Protein AF-A0A841VI66-F1 (afdb_monomer)

Structure (mmCIF, N/CA/C/O backbone):
data_AF-A0A841VI66-F1
#
_entry.id   AF-A0A841VI66-F1
#
loop_
_atom_site.group_PDB
_atom_site.id
_atom_site.type_symbol
_atom_site.label_atom_id
_atom_site.label_alt_id
_atom_site.label_comp_id
_atom_site.label_asym_id
_atom_site.label_entity_id
_atom_site.label_seq_id
_atom_site.pdbx_PDB_ins_code
_atom_site.Cartn_x
_atom_site.Cartn_y
_atom_site.Cartn_z
_atom_site.occupancy
_atom_site.B_iso_or_equiv
_atom_site.auth_seq_id
_atom_site.auth_comp_id
_atom_site.auth_asym_id
_atom_site.auth_atom_id
_atom_site.pdbx_PDB_model_num
ATOM 1 N N . MET A 1 1 ? 3.566 5.690 30.113 1.00 67.94 1 MET A N 1
ATOM 2 C CA . MET A 1 1 ? 2.509 5.135 29.250 1.00 67.94 1 MET A CA 1
ATOM 3 C C . MET A 1 1 ? 3.139 4.035 28.420 1.00 67.94 1 MET A C 1
ATOM 5 O O . MET A 1 1 ? 4.181 4.271 27.819 1.00 67.94 1 MET A O 1
ATOM 9 N N . ASN A 1 2 ? 2.616 2.817 28.503 1.00 93.06 2 ASN A N 1
ATOM 10 C CA . ASN A 1 2 ? 3.128 1.667 27.764 1.00 93.06 2 ASN A CA 1
ATOM 11 C C . ASN A 1 2 ? 2.642 1.734 26.305 1.00 93.06 2 ASN A C 1
ATOM 13 O O . ASN A 1 2 ? 1.517 2.165 26.065 1.00 93.06 2 ASN A O 1
ATOM 17 N N . ILE A 1 3 ? 3.442 1.284 25.330 1.00 92.81 3 ILE A N 1
ATOM 18 C CA . ILE A 1 3 ? 3.047 1.313 23.907 1.00 92.81 3 ILE A CA 1
ATOM 19 C C . ILE A 1 3 ? 1.709 0.590 23.673 1.00 92.81 3 ILE A C 1
ATOM 21 O O . ILE A 1 3 ? 0.902 1.008 22.848 1.00 92.81 3 ILE A O 1
ATOM 25 N N . LYS A 1 4 ? 1.442 -0.458 24.464 1.00 92.50 4 LYS A N 1
ATOM 26 C CA . LYS A 1 4 ? 0.188 -1.210 24.440 1.00 92.50 4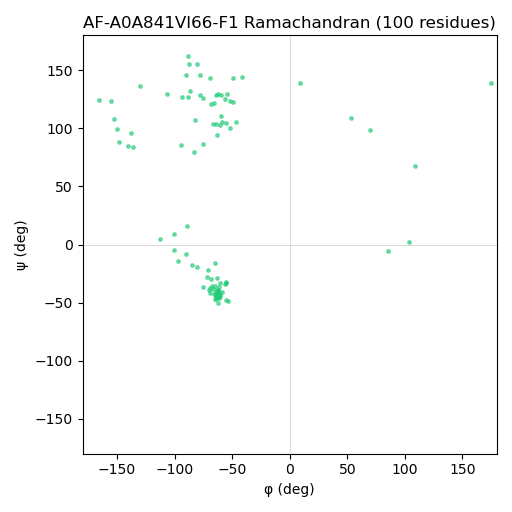 LYS A CA 1
ATOM 27 C C . LYS A 1 4 ? -1.004 -0.374 24.913 1.00 92.50 4 LYS A C 1
ATOM 29 O O . LYS A 1 4 ? -2.085 -0.510 24.358 1.00 92.50 4 LYS A O 1
ATOM 34 N N . GLU A 1 5 ? -0.814 0.469 25.924 1.00 93.88 5 GLU A N 1
ATOM 35 C CA . GLU A 1 5 ? -1.868 1.343 26.457 1.00 93.88 5 GLU A CA 1
ATOM 36 C C . GLU A 1 5 ? -2.222 2.442 25.453 1.00 93.88 5 GLU A C 1
ATOM 38 O O . GLU A 1 5 ? -3.397 2.695 25.220 1.00 93.88 5 GLU A O 1
ATOM 43 N N . ILE A 1 6 ? -1.211 3.034 24.807 1.00 93.81 6 ILE A N 1
ATOM 44 C CA . ILE A 1 6 ? -1.409 4.042 23.755 1.00 93.81 6 ILE A CA 1
ATOM 45 C C . ILE A 1 6 ? -2.174 3.432 22.575 1.00 93.81 6 ILE A C 1
ATOM 47 O O . ILE A 1 6 ? -3.139 4.020 22.098 1.00 93.81 6 ILE A O 1
ATOM 51 N N . LEU A 1 7 ? -1.788 2.227 22.141 1.00 93.88 7 LEU A N 1
ATOM 52 C CA . LEU A 1 7 ? -2.476 1.527 21.054 1.00 93.88 7 LEU A CA 1
ATOM 53 C C . LEU A 1 7 ? -3.936 1.213 21.385 1.00 93.88 7 LEU A C 1
ATOM 55 O O . LEU A 1 7 ? -4.789 1.359 20.518 1.00 93.88 7 LEU A O 1
ATOM 59 N N . LEU A 1 8 ? -4.233 0.785 22.614 1.00 93.75 8 LEU A N 1
ATOM 60 C CA . LEU A 1 8 ? -5.613 0.520 23.027 1.00 93.75 8 LEU A CA 1
ATOM 61 C C . LEU A 1 8 ? -6.457 1.795 23.005 1.00 93.75 8 LEU A C 1
ATOM 63 O O . LEU A 1 8 ? -7.557 1.774 22.464 1.00 93.75 8 LEU A O 1
ATOM 67 N N . GLN A 1 9 ? -5.915 2.901 23.516 1.00 94.06 9 GLN A N 1
ATOM 68 C CA . GLN A 1 9 ? -6.607 4.186 23.495 1.00 94.06 9 GLN A CA 1
ATOM 69 C C . GLN A 1 9 ? -6.903 4.652 22.061 1.00 94.06 9 GLN A C 1
ATOM 71 O O . GLN A 1 9 ? -8.019 5.080 21.782 1.00 94.06 9 GLN A O 1
ATOM 76 N N . GLU A 1 10 ? -5.936 4.530 21.148 1.00 93.12 10 GLU A N 1
ATOM 77 C CA . GLU A 1 10 ? -6.112 4.931 19.746 1.00 93.12 10 GLU A CA 1
ATOM 78 C C . GLU A 1 10 ? -7.127 4.039 19.012 1.00 93.12 10 GLU A C 1
ATOM 80 O O . GLU A 1 10 ? -7.905 4.519 18.187 1.00 93.12 10 GLU A O 1
ATOM 85 N N . ILE A 1 11 ? -7.157 2.739 19.332 1.00 94.50 11 ILE A N 1
ATOM 86 C CA . ILE A 1 11 ? -8.137 1.788 18.790 1.00 94.50 11 ILE A CA 1
ATOM 87 C C . ILE A 1 11 ? -9.554 2.154 19.245 1.00 94.50 11 ILE A C 1
ATOM 89 O O . ILE A 1 11 ? -10.476 2.119 18.436 1.00 94.50 11 ILE A O 1
ATOM 93 N N . GLU A 1 12 ? -9.733 2.530 20.512 1.00 94.12 12 GLU A N 1
ATOM 94 C CA . GLU A 1 12 ? -11.041 2.910 21.059 1.00 94.12 12 GLU A CA 1
ATOM 95 C C . GLU A 1 12 ? -11.571 4.231 20.479 1.00 94.12 12 GLU A C 1
ATOM 97 O O . GLU A 1 12 ? -12.785 4.398 20.361 1.00 94.12 12 GLU A O 1
ATOM 102 N N . SER A 1 13 ? -10.689 5.161 20.090 1.00 94.31 13 SER A N 1
ATOM 103 C CA . SER A 1 13 ? -11.077 6.438 19.474 1.00 94.31 13 SER A CA 1
ATOM 104 C C . SER A 1 13 ? -11.185 6.407 17.944 1.00 94.31 13 SER A C 1
ATOM 106 O O . SER A 1 13 ? -11.624 7.393 17.348 1.00 94.31 13 SER A O 1
ATOM 108 N N . SER A 1 14 ? -10.778 5.314 17.295 1.00 95.25 14 SER A N 1
ATOM 109 C CA . SER A 1 14 ? -10.737 5.186 15.832 1.00 95.25 14 SER A CA 1
ATOM 110 C C . SER A 1 14 ? -12.058 4.700 15.225 1.00 95.25 14 SER A C 1
ATOM 112 O O . SER A 1 14 ? -12.854 4.018 15.862 1.00 95.25 14 SER A O 1
ATOM 114 N N . SER A 1 15 ? -12.288 5.024 13.949 1.00 96.31 15 SER A N 1
ATOM 115 C CA . SER A 1 15 ? -13.447 4.534 13.189 1.00 96.31 15 SER A CA 1
ATOM 116 C C . SER A 1 15 ? -13.240 3.111 12.655 1.00 96.31 15 SER A C 1
ATOM 118 O O . SER A 1 15 ? -12.112 2.708 12.366 1.00 96.31 15 SER A O 1
ATOM 120 N N . ASP A 1 16 ? -14.330 2.375 12.416 1.00 93.12 16 ASP A N 1
ATOM 121 C CA . ASP A 1 16 ? -14.293 0.988 11.912 1.00 93.12 16 ASP A CA 1
ATOM 122 C C . ASP A 1 16 ? -13.513 0.822 10.595 1.00 93.12 16 ASP A C 1
ATOM 124 O O . ASP A 1 16 ? -12.863 -0.202 10.365 1.00 93.12 16 ASP A O 1
ATOM 128 N N . VAL A 1 17 ? -13.534 1.842 9.729 1.00 94.12 17 VAL A N 1
ATOM 129 C CA . VAL A 1 17 ? -12.785 1.846 8.461 1.00 94.12 17 VAL A CA 1
ATOM 130 C C . VAL A 1 17 ? -11.277 1.829 8.727 1.00 94.12 17 VAL A C 1
ATOM 132 O O . VAL A 1 17 ? -10.555 1.012 8.152 1.00 94.12 17 VAL A O 1
ATOM 135 N N . LEU A 1 18 ? -10.803 2.680 9.644 1.00 93.25 18 LEU A N 1
ATOM 136 C CA . LEU A 1 18 ? -9.393 2.726 10.041 1.00 93.25 18 LEU A CA 1
ATOM 137 C C . LEU A 1 18 ? -8.983 1.476 10.816 1.00 93.25 18 LEU A C 1
ATOM 139 O O . LEU A 1 18 ? -7.883 0.961 10.611 1.00 93.25 18 LEU A O 1
ATOM 143 N N . LEU A 1 19 ? -9.867 0.947 11.661 1.00 94.75 19 LEU A N 1
ATOM 144 C CA . LEU A 1 19 ? -9.623 -0.296 12.389 1.00 94.75 19 LEU A CA 1
ATOM 145 C C . LEU A 1 19 ? -9.452 -1.486 11.441 1.00 94.75 19 LEU A C 1
ATOM 147 O O . LEU A 1 19 ? -8.562 -2.308 11.654 1.00 94.75 19 LEU A O 1
ATOM 151 N N . THR A 1 20 ? -10.236 -1.546 10.363 1.00 94.19 20 THR A N 1
ATOM 152 C CA . THR A 1 20 ? -10.115 -2.590 9.333 1.00 94.19 20 THR A CA 1
ATOM 153 C C . THR A 1 20 ? -8.751 -2.534 8.647 1.00 94.19 20 THR A C 1
ATOM 155 O O . THR A 1 20 ? -8.037 -3.535 8.600 1.00 94.19 20 THR A O 1
ATOM 158 N N . GLN A 1 21 ? -8.338 -1.349 8.189 1.00 94.19 21 GLN A N 1
ATOM 159 C CA . GLN A 1 21 ? -7.030 -1.160 7.557 1.00 94.19 21 GLN A CA 1
ATOM 160 C C . GLN A 1 21 ? -5.873 -1.449 8.528 1.00 94.19 21 GLN A C 1
ATOM 162 O O . GLN A 1 21 ? -4.878 -2.075 8.158 1.00 94.19 21 GLN A O 1
ATOM 167 N N . THR A 1 22 ? -6.016 -1.043 9.791 1.00 94.31 22 THR A N 1
ATOM 168 C CA . THR A 1 22 ? -5.032 -1.307 10.850 1.00 94.31 22 THR A CA 1
ATOM 169 C C . THR A 1 22 ? -4.907 -2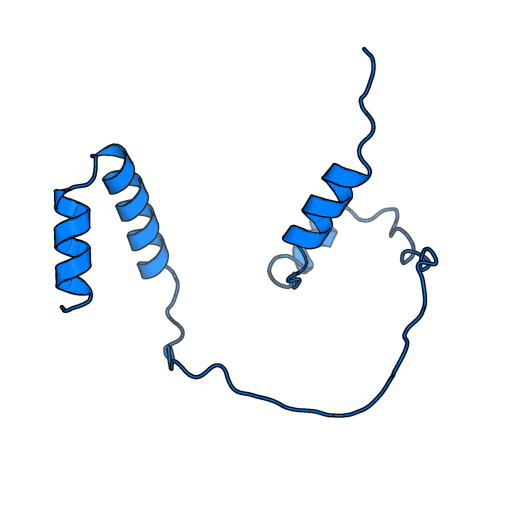.804 11.131 1.00 94.31 22 THR A C 1
ATOM 171 O O . THR A 1 22 ? -3.798 -3.313 11.295 1.00 94.31 22 THR A O 1
ATOM 174 N N . LEU A 1 23 ? -6.023 -3.538 11.145 1.00 93.75 23 LEU A N 1
ATOM 175 C CA . LEU A 1 23 ? -6.037 -4.988 11.329 1.00 93.75 23 LEU A CA 1
ATOM 176 C C . LEU A 1 23 ? -5.308 -5.710 10.191 1.00 93.75 23 LEU A C 1
ATOM 178 O O . LEU A 1 23 ? -4.515 -6.617 10.457 1.00 93.75 23 LEU A O 1
ATOM 182 N N . ASP A 1 24 ? -5.547 -5.306 8.944 1.00 95.12 24 ASP A N 1
ATOM 183 C CA . ASP A 1 24 ? -4.857 -5.870 7.783 1.00 95.12 24 ASP A CA 1
ATOM 184 C C . ASP A 1 24 ? -3.351 -5.603 7.840 1.00 95.12 24 ASP A C 1
ATOM 186 O O . ASP A 1 24 ? -2.550 -6.515 7.621 1.00 95.12 24 ASP A O 1
ATOM 190 N N . PHE A 1 25 ? -2.949 -4.395 8.239 1.00 93.81 25 PHE A N 1
ATOM 191 C CA . PHE A 1 25 ? -1.538 -4.058 8.412 1.00 93.81 25 PHE A CA 1
ATOM 192 C C . PHE A 1 25 ? -0.877 -4.854 9.548 1.00 93.81 25 PHE A C 1
ATOM 194 O O . PHE A 1 25 ? 0.221 -5.388 9.389 1.00 93.81 25 PHE A O 1
ATOM 201 N N . LEU A 1 26 ? -1.556 -5.020 10.686 1.00 92.94 26 LEU A N 1
ATOM 202 C CA . LEU A 1 26 ? -1.059 -5.856 11.782 1.00 92.94 26 LEU A CA 1
ATOM 203 C C . LEU A 1 26 ? -0.915 -7.321 11.364 1.00 92.94 26 LEU A C 1
ATOM 205 O O . LEU A 1 26 ? 0.062 -7.975 11.733 1.00 92.94 26 LEU A O 1
ATOM 209 N N . ARG A 1 27 ? -1.861 -7.851 10.582 1.00 91.81 27 ARG A N 1
ATOM 210 C CA . ARG A 1 27 ? -1.754 -9.200 10.011 1.00 91.81 27 ARG A CA 1
ATOM 211 C C . ARG A 1 27 ? -0.548 -9.307 9.089 1.00 91.81 27 ARG A C 1
ATOM 213 O O . ARG A 1 27 ? 0.222 -10.249 9.250 1.00 91.81 27 ARG A O 1
ATOM 220 N N . PHE A 1 28 ? -0.347 -8.327 8.210 1.00 93.25 28 PHE A N 1
ATOM 221 C CA . PHE A 1 28 ? 0.823 -8.255 7.338 1.00 93.25 28 PHE A CA 1
ATOM 222 C C . PHE A 1 28 ? 2.132 -8.333 8.138 1.00 93.25 28 PHE A C 1
ATOM 224 O O . PHE A 1 28 ? 2.979 -9.181 7.850 1.00 93.25 28 PHE A O 1
ATOM 231 N N . LEU A 1 29 ? 2.263 -7.537 9.205 1.00 89.00 29 LEU A N 1
ATOM 232 C CA . LEU A 1 29 ? 3.449 -7.559 10.066 1.00 89.00 29 LEU A CA 1
ATOM 233 C C . LEU A 1 29 ? 3.670 -8.917 10.744 1.00 89.00 29 LEU A C 1
ATOM 235 O O . LEU A 1 29 ? 4.811 -9.350 10.859 1.00 89.00 29 LEU A O 1
ATOM 239 N N . LYS A 1 30 ? 2.604 -9.619 11.151 1.00 86.38 30 LYS A N 1
ATOM 240 C CA . LYS A 1 30 ? 2.711 -10.969 11.741 1.00 86.38 30 LYS A CA 1
ATOM 241 C C . LYS A 1 30 ? 3.074 -12.045 10.720 1.00 86.38 30 LYS A C 1
ATOM 243 O O . LYS A 1 30 ? 3.635 -13.067 11.099 1.00 86.38 30 LYS A O 1
ATOM 248 N N . THR A 1 31 ? 2.712 -11.848 9.454 1.00 83.56 31 THR A N 1
ATOM 249 C CA . THR A 1 31 ? 3.043 -12.778 8.364 1.00 83.56 31 THR A CA 1
ATOM 250 C C . THR A 1 31 ? 4.423 -12.539 7.765 1.00 83.56 31 THR A C 1
ATOM 252 O O . THR A 1 31 ? 4.958 -13.431 7.109 1.00 83.56 31 THR A O 1
ATOM 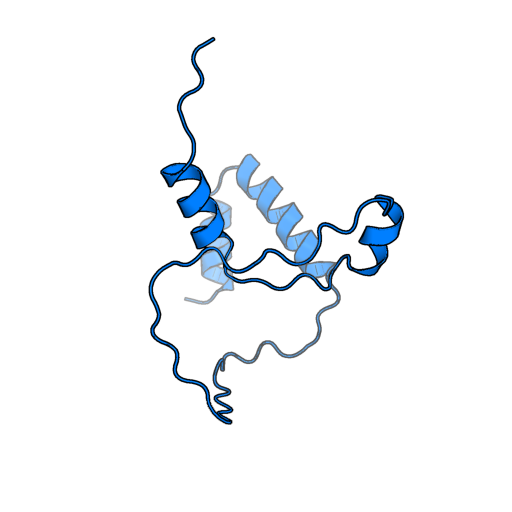255 N N . LYS A 1 32 ? 5.020 -11.363 7.991 1.00 75.00 32 LYS A N 1
ATOM 256 C CA . LYS A 1 32 ? 6.413 -11.119 7.628 1.00 75.00 32 LYS A CA 1
ATOM 257 C C . LYS A 1 32 ? 7.285 -11.980 8.554 1.00 75.00 32 LYS A C 1
ATOM 259 O O . LYS A 1 32 ? 7.176 -11.815 9.768 1.00 75.00 32 LYS A O 1
ATOM 264 N N . PRO A 1 33 ? 8.124 -12.898 8.036 1.00 59.72 33 PRO A N 1
ATOM 265 C CA . PRO A 1 33 ? 9.062 -13.624 8.878 1.00 59.72 33 PRO A CA 1
ATOM 266 C C . PRO A 1 33 ? 9.971 -12.596 9.551 1.00 59.72 33 PRO A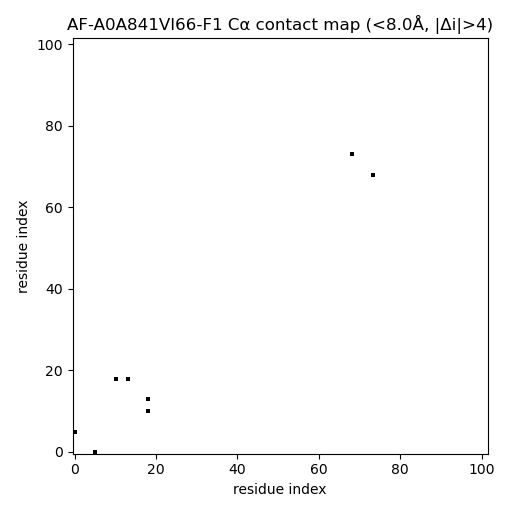 C 1
ATOM 268 O O . PRO A 1 33 ? 10.742 -11.894 8.896 1.00 59.72 33 PRO A O 1
ATOM 271 N N . THR A 1 34 ? 9.791 -12.448 10.859 1.00 55.88 34 THR A N 1
ATOM 272 C CA . THR A 1 34 ? 10.593 -11.585 11.712 1.00 55.88 34 THR A CA 1
ATOM 273 C C . THR A 1 34 ? 12.014 -12.127 11.711 1.00 55.88 34 THR A C 1
ATOM 275 O O . THR A 1 34 ? 12.302 -13.124 12.366 1.00 55.88 34 THR A O 1
ATOM 278 N N . THR A 1 35 ? 12.909 -11.473 10.973 1.00 49.31 35 THR A N 1
ATOM 279 C CA . THR A 1 35 ? 14.319 -11.435 11.356 1.00 49.31 35 THR A CA 1
ATOM 280 C C . THR A 1 35 ? 14.342 -10.763 12.723 1.00 49.31 35 THR A C 1
ATOM 282 O O . THR A 1 35 ? 14.083 -9.565 12.840 1.00 49.31 35 THR A O 1
ATOM 285 N N . GLU A 1 36 ? 14.497 -11.575 13.763 1.00 53.78 36 GLU A N 1
ATOM 286 C CA . GLU A 1 36 ? 14.799 -11.121 15.116 1.00 53.78 36 GLU A CA 1
ATOM 287 C C . GLU A 1 36 ? 15.986 -10.143 15.049 1.00 53.78 36 GLU A C 1
ATOM 289 O O . GLU A 1 36 ? 16.874 -10.350 14.226 1.00 53.78 36 GLU A O 1
ATOM 294 N N . GLU A 1 37 ? 15.960 -9.097 15.890 1.00 46.59 37 GLU A N 1
ATOM 295 C CA . GLU A 1 37 ? 16.877 -7.933 15.984 1.00 46.59 37 GLU A CA 1
ATOM 296 C C . GLU A 1 37 ? 16.252 -6.598 15.506 1.00 46.59 37 GLU A C 1
ATOM 298 O O . GLU A 1 37 ? 16.683 -5.973 14.540 1.00 46.59 37 GLU A O 1
ATOM 303 N N . ILE A 1 38 ? 15.254 -6.095 16.247 1.00 46.81 38 ILE A N 1
ATOM 304 C CA . ILE A 1 38 ? 15.014 -4.643 16.335 1.00 46.81 38 ILE A CA 1
ATOM 305 C C . ILE A 1 38 ? 15.747 -4.161 17.588 1.00 46.81 38 ILE A C 1
ATOM 307 O O . ILE A 1 38 ? 15.182 -4.097 18.679 1.00 46.81 38 ILE A O 1
ATOM 311 N N . SER A 1 39 ? 17.033 -3.862 17.420 1.00 35.69 39 SER A N 1
ATOM 312 C CA . SER A 1 39 ? 17.816 -3.060 18.358 1.00 35.69 39 SER A CA 1
ATOM 313 C C . SER A 1 39 ? 17.768 -1.599 17.887 1.00 35.69 39 SER A C 1
ATOM 315 O O . SER A 1 39 ? 18.048 -1.338 16.714 1.00 35.69 39 SER A O 1
ATOM 317 N N . PRO A 1 40 ? 17.394 -0.621 18.732 1.00 47.72 40 PRO A N 1
ATOM 318 C CA . PRO A 1 40 ? 17.358 0.778 18.340 1.00 47.72 40 PRO A CA 1
ATOM 319 C C . PRO A 1 40 ? 18.764 1.361 18.483 1.00 47.72 40 PRO A C 1
ATOM 321 O O . PRO A 1 40 ? 19.064 2.007 19.475 1.00 47.72 40 PRO A O 1
ATOM 324 N N . ASN A 1 41 ? 19.642 1.113 17.516 1.00 34.75 41 ASN A N 1
ATOM 325 C CA . ASN A 1 41 ? 20.861 1.901 17.338 1.00 34.75 41 ASN A CA 1
ATOM 326 C C . ASN A 1 41 ? 21.217 1.941 15.851 1.00 34.75 41 ASN A C 1
ATOM 328 O O . ASN A 1 41 ? 21.968 1.111 15.344 1.00 34.75 41 ASN A O 1
ATOM 332 N N . LEU A 1 42 ? 20.663 2.934 15.153 1.00 42.41 42 LEU A N 1
ATOM 333 C CA . LEU A 1 42 ? 21.223 3.398 13.892 1.00 42.41 42 LEU A CA 1
ATOM 334 C C . LEU A 1 42 ? 22.472 4.220 14.221 1.00 42.41 42 LEU A C 1
ATOM 336 O O . LEU A 1 42 ? 22.425 5.436 14.381 1.00 42.41 42 LEU A O 1
ATOM 340 N N . SER A 1 43 ? 23.586 3.520 14.353 1.00 48.19 43 SER A N 1
ATOM 341 C CA . SER A 1 43 ? 24.918 4.092 14.243 1.00 48.19 43 SER A CA 1
ATOM 342 C C . SER A 1 43 ? 25.844 3.010 13.713 1.00 48.19 43 SER A C 1
ATOM 344 O O . SER A 1 43 ? 26.316 2.124 14.420 1.00 48.19 43 SER A O 1
ATOM 346 N N . THR A 1 44 ? 26.108 3.076 12.416 1.00 31.97 44 THR A N 1
ATOM 347 C CA . THR A 1 44 ? 27.362 2.564 11.877 1.00 31.97 44 THR A CA 1
ATOM 348 C C . THR A 1 44 ? 27.815 3.538 10.810 1.00 31.97 44 THR A C 1
ATOM 350 O O . THR A 1 44 ? 27.548 3.385 9.623 1.00 31.97 44 THR A O 1
ATOM 353 N N . GLU A 1 45 ? 28.504 4.575 11.281 1.00 43.75 45 GLU A N 1
ATOM 354 C CA . GLU A 1 45 ? 29.613 5.127 10.525 1.00 43.75 45 GLU A CA 1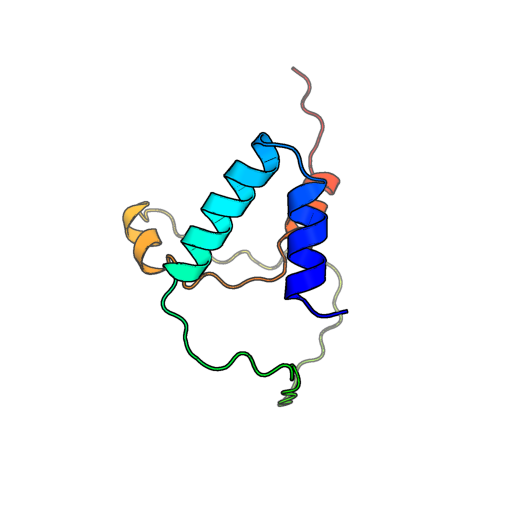
ATOM 355 C C . GLU A 1 45 ? 30.525 3.965 10.118 1.00 43.75 45 GLU A C 1
ATOM 357 O O . GLU A 1 45 ? 31.057 3.239 10.962 1.00 43.75 45 GLU A O 1
ATOM 362 N N . LYS A 1 46 ? 30.741 3.814 8.816 1.00 37.41 46 LYS A N 1
ATOM 363 C CA . LYS A 1 46 ? 32.040 3.376 8.333 1.00 37.41 46 LYS A CA 1
ATOM 364 C C . LYS A 1 46 ? 32.398 4.209 7.116 1.00 37.41 46 LYS A C 1
ATOM 366 O O . LYS A 1 46 ? 31.958 3.954 6.001 1.00 37.41 46 LYS A O 1
ATOM 371 N N . ASN A 1 47 ? 33.173 5.241 7.415 1.00 46.94 47 ASN A N 1
ATOM 372 C CA . ASN A 1 47 ? 34.016 5.950 6.474 1.00 46.94 47 ASN A CA 1
ATOM 373 C C . ASN A 1 47 ? 34.930 4.933 5.778 1.00 46.94 47 ASN A C 1
ATOM 375 O O . ASN A 1 47 ? 35.595 4.165 6.476 1.00 46.94 47 ASN A O 1
ATOM 379 N N . ASP A 1 48 ? 34.988 4.961 4.448 1.00 33.03 48 ASP A N 1
ATOM 380 C CA . ASP A 1 48 ? 36.287 5.010 3.782 1.00 33.03 48 ASP A CA 1
ATOM 381 C C . ASP A 1 48 ? 36.193 5.633 2.379 1.00 33.03 48 ASP A C 1
ATOM 383 O O . ASP A 1 48 ? 35.425 5.199 1.524 1.00 33.03 48 ASP A O 1
ATOM 387 N N . ASP A 1 49 ? 36.993 6.682 2.238 1.00 37.53 49 ASP A N 1
ATOM 388 C CA . ASP A 1 49 ? 37.611 7.292 1.068 1.00 37.53 49 ASP A CA 1
ATOM 389 C C . ASP A 1 49 ? 36.835 7.741 -0.190 1.00 37.53 49 ASP A C 1
ATOM 391 O O . ASP A 1 49 ? 36.534 7.000 -1.119 1.00 37.53 49 ASP A O 1
ATOM 395 N N . THR A 1 50 ? 36.786 9.078 -0.284 1.00 41.41 50 THR A N 1
ATOM 396 C CA . THR A 1 50 ? 37.258 9.875 -1.430 1.00 41.41 50 THR A CA 1
ATOM 397 C C . THR A 1 50 ? 36.458 9.783 -2.735 1.00 41.41 50 THR A C 1
ATOM 399 O O . THR A 1 50 ? 36.765 9.001 -3.626 1.00 41.41 50 THR A O 1
ATOM 402 N N . SER A 1 51 ? 35.582 10.765 -2.963 1.00 40.03 51 SER A N 1
ATOM 403 C CA . SER A 1 51 ? 35.884 11.792 -3.972 1.00 40.03 51 SER A CA 1
ATOM 404 C C . SER A 1 51 ? 34.948 12.990 -3.843 1.00 40.03 51 SER A C 1
ATOM 406 O O . SER A 1 51 ? 33.725 12.892 -3.867 1.00 40.03 51 SER A O 1
ATOM 408 N N . ASN A 1 52 ? 35.574 14.143 -3.690 1.00 48.88 52 ASN A N 1
ATOM 409 C CA . ASN A 1 52 ? 34.963 15.444 -3.561 1.00 48.88 52 ASN A CA 1
ATOM 410 C C . ASN A 1 52 ? 34.621 15.954 -4.971 1.00 48.88 52 ASN A C 1
ATOM 412 O O . ASN A 1 52 ? 35.531 16.336 -5.701 1.00 48.88 52 ASN A O 1
ATOM 416 N N . HIS A 1 53 ? 33.347 15.988 -5.367 1.00 39.97 53 HIS A N 1
ATOM 417 C CA . HIS A 1 53 ? 32.931 16.715 -6.570 1.00 39.97 53 HIS A CA 1
ATOM 418 C C . HIS A 1 53 ? 31.656 17.516 -6.328 1.00 39.97 53 HIS A C 1
ATOM 420 O O . HIS A 1 53 ? 30.543 17.142 -6.683 1.00 39.97 53 HIS A O 1
ATOM 426 N N . GLN A 1 54 ? 31.865 18.710 -5.781 1.00 45.91 54 GLN A N 1
ATOM 427 C CA . GLN A 1 54 ? 31.044 19.862 -6.112 1.00 45.91 54 GLN A CA 1
ATOM 428 C C . GLN A 1 54 ? 31.153 20.099 -7.626 1.00 45.91 54 GLN A C 1
ATOM 430 O O . GLN A 1 54 ? 32.178 20.582 -8.113 1.00 45.91 54 GLN A O 1
ATOM 435 N N . THR A 1 55 ? 30.123 19.760 -8.403 1.00 33.00 55 THR A N 1
ATOM 436 C CA . THR A 1 55 ? 29.953 20.317 -9.753 1.00 33.00 55 THR A CA 1
ATOM 437 C C . THR A 1 55 ? 28.475 20.335 -10.158 1.00 33.00 55 THR A C 1
ATOM 439 O O . THR A 1 55 ? 27.861 19.304 -10.385 1.00 33.00 55 THR A O 1
ATOM 442 N N . LYS A 1 56 ? 27.924 21.554 -10.188 1.00 41.91 56 LYS A N 1
ATOM 443 C CA . LYS A 1 56 ? 26.946 22.137 -11.131 1.00 41.91 56 LYS A CA 1
ATOM 444 C C . LYS A 1 56 ? 26.282 21.177 -12.160 1.00 41.91 56 LYS A C 1
ATOM 446 O O . LYS A 1 56 ? 26.997 20.413 -12.801 1.00 41.91 56 LYS A O 1
ATOM 451 N N . PRO A 1 57 ? 24.962 21.306 -12.430 1.00 43.81 57 PRO A N 1
ATOM 452 C CA . PRO A 1 57 ? 24.176 20.330 -13.187 1.00 43.81 57 PRO A CA 1
ATOM 453 C C . PRO A 1 57 ? 24.618 20.258 -14.652 1.00 43.81 57 PRO A C 1
ATOM 455 O O . PRO A 1 57 ? 24.309 21.128 -15.466 1.00 43.81 57 PRO A O 1
ATOM 458 N N . GLY A 1 58 ? 25.362 19.208 -14.977 1.00 35.00 58 GLY A N 1
ATOM 459 C CA . GLY A 1 58 ? 25.496 18.678 -16.324 1.00 35.00 58 GLY A CA 1
ATOM 460 C C . GLY A 1 58 ? 24.706 17.381 -16.364 1.00 35.00 58 GLY A C 1
ATOM 461 O O . GLY A 1 58 ? 24.859 16.556 -15.468 1.00 35.00 58 GLY A O 1
ATOM 462 N N . ILE A 1 59 ? 23.838 17.235 -17.362 1.00 50.75 59 ILE A N 1
ATOM 463 C CA . ILE A 1 59 ? 23.113 16.001 -17.669 1.00 50.75 59 ILE A CA 1
ATOM 464 C C . ILE A 1 59 ? 24.161 14.889 -17.763 1.00 50.75 59 ILE A C 1
ATOM 466 O O . ILE A 1 59 ? 24.895 14.810 -18.748 1.00 50.75 59 ILE A O 1
ATOM 470 N N . GLN A 1 60 ? 24.295 14.104 -16.694 1.00 45.84 60 GLN A N 1
ATOM 471 C CA . GLN A 1 60 ? 25.152 12.930 -16.691 1.00 45.84 60 GLN A CA 1
ATOM 472 C C . GLN A 1 60 ? 24.563 11.995 -17.740 1.00 45.84 60 GLN A C 1
ATOM 474 O O . GLN A 1 60 ? 23.346 11.798 -17.760 1.00 45.84 60 GLN A O 1
ATOM 479 N N . GLU A 1 61 ? 25.402 11.510 -18.657 1.00 53.78 61 GLU A N 1
ATOM 480 C CA . GLU A 1 61 ? 25.013 10.530 -19.665 1.00 53.78 61 GLU A CA 1
ATOM 481 C C . GLU A 1 61 ? 24.217 9.420 -18.980 1.00 53.78 61 GLU A C 1
ATOM 483 O O . GLU A 1 61 ? 24.768 8.606 -18.237 1.00 53.78 61 GLU A O 1
ATOM 488 N N . ALA A 1 62 ? 22.899 9.426 -19.189 1.00 56.47 62 ALA A N 1
ATOM 489 C CA . ALA A 1 62 ? 22.049 8.352 -18.724 1.00 56.47 62 ALA A CA 1
ATOM 490 C C . ALA A 1 62 ? 22.618 7.071 -19.331 1.00 56.47 62 ALA A C 1
ATOM 492 O O . ALA A 1 62 ? 22.827 7.002 -20.548 1.00 56.47 62 ALA A O 1
ATOM 493 N N . ALA A 1 63 ? 22.908 6.091 -18.473 1.00 62.41 63 ALA A N 1
ATOM 494 C CA . ALA A 1 63 ? 23.345 4.768 -18.886 1.00 62.41 63 ALA A CA 1
ATOM 495 C C . ALA A 1 63 ? 22.529 4.301 -20.107 1.00 62.41 63 ALA A C 1
ATOM 497 O O . ALA A 1 63 ? 21.337 4.623 -20.208 1.00 62.41 63 ALA A O 1
ATOM 498 N N . PRO A 1 64 ? 23.147 3.571 -21.053 1.00 60.34 64 PRO A N 1
ATOM 499 C CA . PRO A 1 64 ? 22.500 3.231 -22.309 1.00 60.34 64 PRO A CA 1
ATOM 500 C C . PRO A 1 64 ? 21.141 2.596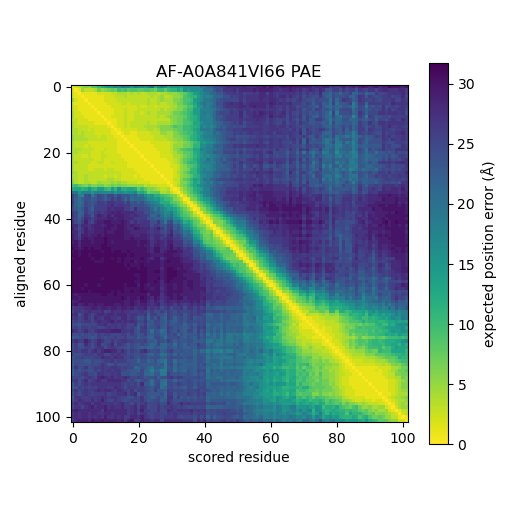 -22.025 1.00 60.34 64 PRO A C 1
ATOM 502 O O . PRO A 1 64 ? 21.053 1.609 -21.294 1.00 60.34 64 PRO A O 1
ATOM 505 N N . ILE A 1 65 ? 20.082 3.179 -22.594 1.00 62.66 65 ILE A N 1
ATOM 506 C CA . ILE A 1 65 ? 18.728 2.627 -22.525 1.00 62.66 65 ILE A CA 1
ATOM 507 C C . ILE A 1 65 ? 18.820 1.202 -23.078 1.00 62.66 65 ILE A C 1
ATOM 509 O O . ILE A 1 65 ? 18.975 1.023 -24.289 1.00 62.66 65 ILE A O 1
ATOM 513 N N . ILE A 1 66 ? 18.773 0.198 -22.194 1.00 64.12 66 ILE A N 1
ATOM 514 C CA . ILE A 1 66 ? 18.821 -1.221 -22.556 1.00 64.12 66 ILE A CA 1
ATOM 515 C C . ILE A 1 66 ? 17.571 -1.503 -23.390 1.00 64.12 66 ILE A C 1
ATOM 517 O O . ILE A 1 66 ? 16.474 -1.707 -22.875 1.00 64.12 66 ILE A O 1
ATOM 521 N N . ARG A 1 67 ? 17.716 -1.429 -24.712 1.00 69.50 67 ARG A N 1
ATOM 522 C CA . ARG A 1 67 ? 16.617 -1.594 -25.658 1.00 69.50 67 ARG A CA 1
ATOM 523 C C . ARG A 1 67 ? 16.487 -3.083 -25.982 1.00 69.50 67 ARG A C 1
ATOM 525 O O . ARG A 1 67 ? 17.465 -3.708 -26.374 1.00 69.50 67 ARG A O 1
ATOM 532 N N . GLY A 1 68 ? 15.286 -3.643 -25.833 1.00 74.56 68 GLY A N 1
ATOM 533 C CA . GLY A 1 68 ? 14.993 -5.043 -26.179 1.00 74.56 68 GLY A CA 1
ATOM 534 C C . GLY A 1 68 ? 14.876 -6.021 -25.005 1.00 74.56 68 GLY A C 1
ATOM 535 O O . GLY A 1 68 ? 14.632 -7.201 -25.249 1.00 74.56 68 GLY A O 1
ATOM 536 N N . SER A 1 69 ? 14.993 -5.562 -23.755 1.00 79.00 69 SER A N 1
ATOM 537 C CA . SER A 1 69 ? 14.604 -6.366 -22.591 1.00 79.00 69 SER A CA 1
ATOM 538 C C . SER A 1 69 ? 13.083 -6.535 -22.533 1.00 79.00 69 SER A C 1
ATOM 540 O O . SER A 1 69 ? 12.321 -5.631 -22.891 1.00 79.00 69 SER A O 1
ATOM 542 N N . LYS A 1 70 ? 12.620 -7.712 -22.102 1.00 84.56 70 LYS A N 1
ATOM 543 C CA . LYS A 1 70 ? 11.202 -7.934 -21.783 1.00 84.56 70 LYS A CA 1
ATOM 544 C C . LYS A 1 70 ? 10.942 -7.571 -20.322 1.00 84.56 70 LYS A C 1
ATOM 546 O O . LYS A 1 70 ? 11.862 -7.546 -19.511 1.00 84.56 70 LYS A O 1
ATOM 551 N N . ALA A 1 71 ? 9.676 -7.367 -19.960 1.00 79.12 71 ALA A N 1
ATOM 552 C CA . ALA A 1 71 ? 9.291 -7.176 -18.558 1.00 79.12 71 ALA A CA 1
ATOM 553 C C . ALA A 1 71 ? 9.751 -8.352 -17.667 1.00 79.12 71 ALA A C 1
ATOM 555 O O . ALA A 1 71 ? 10.179 -8.147 -16.536 1.00 79.12 71 ALA A O 1
ATOM 556 N N . GLU A 1 72 ? 9.751 -9.573 -18.210 1.00 84.50 72 GLU A N 1
ATOM 557 C CA . GLU A 1 72 ? 10.262 -10.784 -17.551 1.00 84.50 72 GLU A CA 1
ATOM 558 C C . GLU A 1 72 ? 11.756 -10.689 -17.197 1.00 84.50 72 GLU A C 1
ATOM 560 O O . GLU A 1 72 ? 12.181 -11.182 -16.154 1.00 84.50 72 GLU A O 1
ATOM 565 N N . ASP A 1 73 ? 12.559 -9.996 -18.011 1.00 84.69 73 ASP A N 1
ATOM 566 C CA . ASP A 1 73 ? 13.976 -9.768 -17.720 1.00 84.69 73 ASP A CA 1
ATOM 567 C C . ASP A 1 73 ? 14.177 -8.791 -16.560 1.00 84.69 73 ASP A C 1
ATOM 569 O O . ASP A 1 73 ? 15.217 -8.811 -15.911 1.00 84.69 73 ASP A O 1
ATOM 573 N N . LEU A 1 74 ? 13.201 -7.944 -16.252 1.00 82.25 74 LEU A N 1
ATOM 574 C CA . LEU A 1 74 ? 13.305 -7.031 -15.115 1.00 82.25 74 LEU A CA 1
ATOM 575 C C . LEU A 1 74 ? 12.968 -7.725 -13.789 1.00 82.25 74 LEU A C 1
ATOM 577 O O . LEU A 1 74 ? 13.403 -7.278 -12.730 1.00 82.25 74 LEU A O 1
ATOM 581 N N . LEU A 1 75 ? 12.267 -8.862 -13.840 1.00 86.19 75 LEU A N 1
ATOM 582 C CA . LEU A 1 75 ? 11.816 -9.593 -12.655 1.00 86.19 75 LEU A CA 1
ATOM 583 C C . LEU A 1 75 ? 12.974 -10.113 -11.794 1.00 86.19 75 LEU A C 1
ATOM 585 O O . LEU A 1 75 ? 12.839 -10.203 -10.578 1.00 86.19 75 LEU A O 1
ATOM 589 N N . LYS A 1 76 ? 14.134 -10.394 -12.404 1.00 87.31 76 LYS A N 1
ATOM 590 C CA . LYS A 1 76 ? 15.341 -10.851 -11.691 1.00 87.31 76 LYS A CA 1
ATOM 591 C C . LYS A 1 76 ? 15.926 -9.803 -10.736 1.00 87.31 76 LYS A C 1
ATOM 593 O O . LYS A 1 76 ? 16.720 -10.153 -9.872 1.00 87.31 76 LYS A O 1
ATOM 598 N N . PHE A 1 77 ? 15.520 -8.544 -10.889 1.00 83.00 77 PHE A N 1
ATOM 599 C CA . PHE A 1 77 ? 15.909 -7.437 -10.020 1.00 83.00 77 PHE A CA 1
ATOM 600 C C . PHE A 1 77 ? 14.817 -7.086 -9.002 1.00 83.00 77 PHE A C 1
ATOM 602 O O . PHE A 1 77 ? 15.027 -6.219 -8.163 1.00 83.00 77 PHE A O 1
ATOM 609 N N . ALA A 1 78 ? 13.632 -7.706 -9.047 1.00 83.12 78 ALA A N 1
ATOM 610 C CA . ALA A 1 78 ? 12.566 -7.394 -8.100 1.00 83.12 78 ALA A CA 1
ATOM 611 C C . ALA A 1 78 ? 13.033 -7.659 -6.656 1.00 83.12 78 ALA A C 1
ATOM 613 O O . ALA A 1 78 ? 13.551 -8.728 -6.343 1.00 83.12 78 ALA A O 1
ATOM 614 N N . GLY A 1 79 ? 12.863 -6.672 -5.774 1.00 81.19 79 GLY A N 1
ATOM 615 C CA . GLY A 1 79 ? 13.299 -6.754 -4.375 1.00 81.19 79 GLY A CA 1
ATOM 616 C C . GLY A 1 79 ? 14.759 -6.367 -4.112 1.00 81.19 79 GLY A C 1
ATOM 617 O O . GLY A 1 79 ? 15.131 -6.262 -2.949 1.00 81.19 79 GLY A O 1
ATOM 618 N N . THR A 1 80 ? 15.569 -6.095 -5.144 1.00 85.31 80 THR A N 1
ATOM 619 C CA . THR A 1 80 ? 16.931 -5.534 -4.991 1.00 85.31 80 THR A CA 1
ATOM 620 C C . THR A 1 80 ? 16.989 -4.030 -5.265 1.00 85.31 80 THR A C 1
ATOM 622 O O . THR A 1 80 ? 18.074 -3.474 -5.414 1.00 85.31 80 THR A O 1
ATOM 625 N N . TRP A 1 81 ? 15.836 -3.376 -5.421 1.00 78.94 81 TRP A N 1
ATOM 626 C CA . TRP A 1 81 ? 15.769 -1.948 -5.723 1.00 78.94 81 TRP A CA 1
ATOM 627 C C . TRP A 1 81 ? 16.088 -1.184 -4.447 1.00 78.94 81 TRP A C 1
ATOM 629 O O . TRP A 1 81 ? 15.466 -1.417 -3.411 1.00 78.94 81 TRP A O 1
ATOM 639 N N . GLN A 1 82 ? 17.066 -0.292 -4.534 1.00 79.62 82 GLN A N 1
ATOM 640 C CA . GLN A 1 82 ? 17.512 0.543 -3.435 1.00 79.62 82 GLN A CA 1
ATOM 641 C C . GLN A 1 82 ? 17.566 1.986 -3.925 1.00 79.62 82 GLN A C 1
ATOM 643 O O . GLN A 1 82 ? 18.023 2.246 -5.035 1.00 79.62 82 GLN A O 1
ATOM 648 N N . GLY A 1 83 ? 17.069 2.892 -3.095 1.00 84.75 83 GLY A N 1
ATOM 649 C CA . GLY A 1 83 ? 16.999 4.321 -3.353 1.00 84.75 83 GLY A CA 1
ATOM 650 C C . GLY A 1 83 ? 16.250 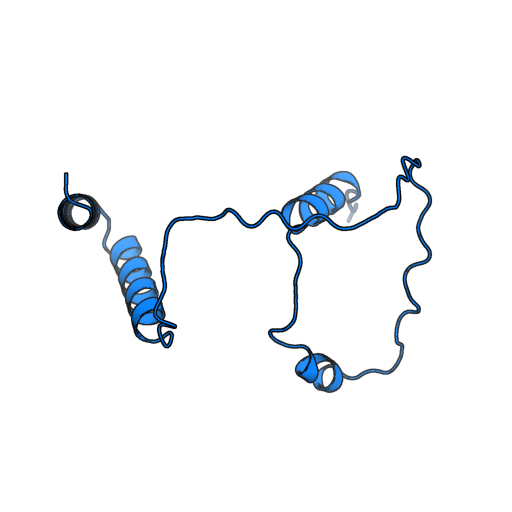4.986 -2.206 1.00 84.75 83 GLY A C 1
ATOM 651 O O . GLY A 1 83 ? 15.292 4.419 -1.675 1.00 84.75 83 GLY A O 1
ATOM 652 N N . ASP A 1 84 ? 16.731 6.143 -1.782 1.00 86.50 84 ASP A N 1
ATOM 653 C CA . ASP A 1 84 ? 16.112 7.036 -0.799 1.00 86.50 84 ASP A CA 1
ATOM 654 C C . ASP A 1 84 ? 15.645 8.354 -1.444 1.00 86.50 84 ASP A C 1
ATOM 656 O O . ASP A 1 84 ? 15.106 9.235 -0.778 1.00 86.50 84 ASP A O 1
ATOM 660 N N . ASP A 1 85 ? 15.773 8.446 -2.765 1.00 87.50 85 ASP A N 1
ATOM 661 C CA . ASP A 1 85 ? 15.536 9.604 -3.622 1.00 87.50 85 ASP A CA 1
ATOM 662 C C . ASP A 1 85 ? 14.085 9.715 -4.118 1.00 87.50 85 ASP A C 1
ATOM 664 O O . ASP A 1 85 ? 13.802 10.470 -5.048 1.00 87.50 85 ASP A O 1
ATOM 668 N N . PHE A 1 86 ? 13.139 8.994 -3.503 1.00 85.31 86 PHE A N 1
ATOM 669 C CA . PHE A 1 86 ? 11.727 9.038 -3.900 1.00 85.31 86 PHE A CA 1
ATOM 670 C C . PHE A 1 86 ? 11.173 10.468 -3.880 1.00 85.31 86 PHE A C 1
ATOM 672 O O . PHE A 1 86 ? 10.549 10.901 -4.849 1.00 85.31 86 PHE A O 1
ATOM 679 N N . GLU A 1 87 ? 11.423 11.205 -2.794 1.00 90.81 87 GLU A N 1
ATOM 680 C CA . GLU A 1 87 ? 10.913 12.569 -2.628 1.00 90.81 87 GLU A CA 1
ATOM 681 C C . GLU A 1 87 ? 11.611 13.550 -3.581 1.00 90.81 87 GLU A C 1
ATOM 683 O O . GLU A 1 87 ? 10.956 14.398 -4.180 1.00 90.81 87 GLU A O 1
ATOM 688 N N . GLU A 1 88 ? 12.921 13.396 -3.792 1.00 89.88 88 GLU A N 1
ATOM 689 C C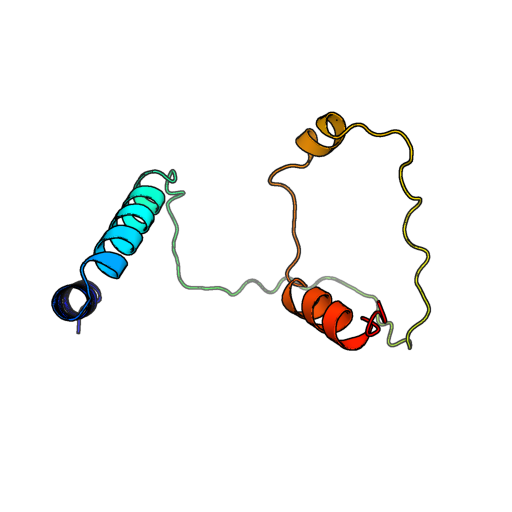A . GLU A 1 88 ? 13.691 14.214 -4.737 1.00 89.88 88 GLU A CA 1
ATOM 690 C C . GLU A 1 88 ? 13.218 13.995 -6.182 1.00 89.88 88 GLU A C 1
ATOM 692 O O . GLU A 1 88 ? 12.933 14.957 -6.900 1.00 89.88 88 GLU A O 1
ATOM 697 N N . CYS A 1 89 ? 13.047 12.735 -6.595 1.00 89.69 89 CYS A N 1
ATOM 698 C CA . CYS A 1 89 ? 12.502 12.384 -7.904 1.00 89.69 89 CYS A CA 1
ATOM 699 C C . CYS A 1 89 ? 11.083 12.930 -8.091 1.00 89.69 89 CYS A C 1
ATOM 701 O O . CYS A 1 89 ? 10.748 13.457 -9.155 1.00 89.69 89 CYS A O 1
ATOM 703 N N . LEU A 1 90 ? 10.240 12.814 -7.063 1.00 90.88 90 LEU A N 1
ATOM 704 C CA . LEU A 1 90 ? 8.873 13.319 -7.097 1.00 90.88 90 LEU A CA 1
ATOM 705 C C . LEU A 1 90 ? 8.848 14.848 -7.234 1.00 90.88 90 LEU A C 1
ATOM 707 O O . LEU A 1 90 ? 8.114 15.382 -8.070 1.00 90.88 90 LEU A O 1
ATOM 711 N N . GLN A 1 91 ? 9.683 15.543 -6.463 1.00 92.44 91 GLN A N 1
ATOM 712 C CA . GLN A 1 91 ? 9.825 16.993 -6.510 1.00 92.44 91 GLN A CA 1
ATOM 713 C C . GLN A 1 91 ? 10.310 17.462 -7.889 1.00 92.44 91 GLN A C 1
ATOM 715 O O . GLN A 1 91 ? 9.712 18.366 -8.476 1.00 92.44 91 GLN A O 1
ATOM 720 N N . LEU A 1 92 ? 11.310 16.790 -8.468 1.00 93.19 92 LEU A N 1
ATOM 721 C CA . LEU A 1 92 ? 11.810 17.088 -9.811 1.00 93.19 92 LEU A CA 1
ATOM 722 C C . LEU A 1 92 ? 10.710 16.971 -10.876 1.00 93.19 92 LEU A C 1
ATOM 724 O O . LEU A 1 92 ? 10.619 17.813 -11.772 1.00 93.19 92 LEU A O 1
ATOM 728 N N . VAL A 1 93 ? 9.838 15.961 -10.786 1.00 91.75 93 VAL A N 1
ATOM 729 C CA . VAL A 1 93 ? 8.685 15.818 -11.693 1.00 91.75 93 VAL A CA 1
ATOM 730 C C . VAL A 1 93 ? 7.717 16.989 -11.540 1.00 91.75 93 VAL A C 1
ATOM 732 O O . VAL A 1 93 ? 7.233 17.517 -12.541 1.00 91.75 93 VAL A O 1
ATOM 735 N N . TYR A 1 94 ? 7.435 17.429 -10.315 1.00 92.12 94 TYR A N 1
ATOM 736 C CA . TYR A 1 94 ? 6.568 18.586 -10.087 1.00 92.12 94 TYR A CA 1
ATOM 737 C C . TYR A 1 94 ? 7.148 19.892 -10.630 1.00 92.12 94 TYR A C 1
ATOM 739 O O . TYR A 1 94 ? 6.387 20.715 -11.139 1.00 92.12 94 TYR A O 1
ATOM 747 N N . GLU A 1 95 ? 8.465 20.066 -10.549 1.00 93.06 95 GLU A N 1
ATOM 748 C CA . GLU A 1 95 ? 9.166 21.254 -11.043 1.00 93.06 95 GLU A CA 1
ATOM 749 C C . GLU A 1 95 ? 9.298 21.277 -12.569 1.00 93.06 95 GLU A C 1
ATOM 751 O O . GLU A 1 95 ? 9.209 22.337 -13.185 1.00 93.06 95 GLU A O 1
ATOM 756 N N . THR A 1 96 ? 9.502 20.113 -13.188 1.00 91.88 96 THR A N 1
ATOM 757 C CA . THR A 1 96 ? 9.787 20.001 -14.629 1.00 91.88 96 THR A CA 1
ATOM 758 C C . THR A 1 96 ? 8.565 19.682 -15.481 1.00 91.88 96 THR A C 1
ATOM 760 O O . THR A 1 96 ? 8.625 19.830 -16.705 1.00 91.88 96 THR A O 1
ATOM 763 N N . ARG A 1 97 ? 7.446 19.251 -14.882 1.00 88.44 97 ARG A N 1
ATOM 764 C CA . ARG A 1 97 ? 6.216 19.007 -15.642 1.00 88.44 97 ARG A CA 1
ATOM 765 C C . ARG A 1 97 ? 5.710 20.317 -16.243 1.00 88.44 97 ARG A C 1
ATOM 767 O O . ARG A 1 97 ? 5.497 21.309 -15.550 1.00 88.44 97 ARG A O 1
ATOM 774 N N . PHE A 1 98 ? 5.450 20.295 -17.542 1.00 85.25 98 PHE A N 1
ATOM 775 C CA . PHE A 1 98 ? 4.754 21.382 -18.214 1.00 85.25 98 PHE A CA 1
ATOM 776 C C . PHE A 1 98 ? 3.249 21.124 -18.194 1.00 85.25 98 PHE A C 1
ATOM 778 O O . PHE A 1 98 ? 2.802 19.977 -18.263 1.00 85.25 98 PHE A O 1
ATOM 785 N N . SER A 1 99 ? 2.462 22.197 -18.102 1.00 81.62 99 SER A N 1
ATOM 786 C CA . SER A 1 99 ? 1.018 22.098 -18.299 1.00 81.62 99 SER A CA 1
ATOM 787 C C . SER A 1 99 ? 0.754 21.711 -19.750 1.00 81.62 99 SER A C 1
ATOM 789 O O . SER A 1 99 ? 1.177 22.418 -20.663 1.00 81.62 99 SER A O 1
ATOM 791 N N . ALA A 1 100 ? 0.075 20.589 -19.962 1.00 81.56 100 ALA A N 1
ATOM 792 C CA . ALA A 1 100 ? -0.425 20.227 -21.278 1.00 81.56 100 ALA A CA 1
ATOM 793 C C . ALA A 1 100 ? -1.696 21.039 -21.564 1.00 81.56 100 ALA A C 1
ATOM 795 O O . ALA A 1 100 ? -2.612 21.067 -20.741 1.00 81.56 100 ALA A O 1
ATOM 796 N N . GLU A 1 101 ? -1.739 21.707 -22.714 1.00 78.06 101 GLU A N 1
ATOM 797 C CA . GLU A 1 101 ? -2.978 22.256 -23.265 1.00 78.06 101 GLU A CA 1
ATOM 798 C C . GLU A 1 101 ? -3.653 21.161 -24.100 1.00 78.06 101 GLU A C 1
ATOM 800 O O . GLU A 1 101 ? -2.987 20.483 -24.888 1.00 78.06 101 GLU A O 1
ATOM 805 N N . PHE A 1 102 ? -4.954 20.963 -23.885 1.00 73.00 102 PHE A N 1
ATOM 806 C CA . PHE A 1 102 ? -5.787 19.976 -24.574 1.00 73.00 102 PHE A CA 1
ATOM 807 C C . PHE A 1 102 ? -6.943 20.668 -25.290 1.00 73.00 102 PHE A C 1
ATOM 809 O O . PHE A 1 102 ? -7.499 21.626 -24.703 1.00 73.00 102 PHE A O 1
#

Sequence (102 aa):
MNIKEILLQEIESSSDVLLTQTLDFLRFLKTKPTTEEISPNLSTEKNDDTSNHQ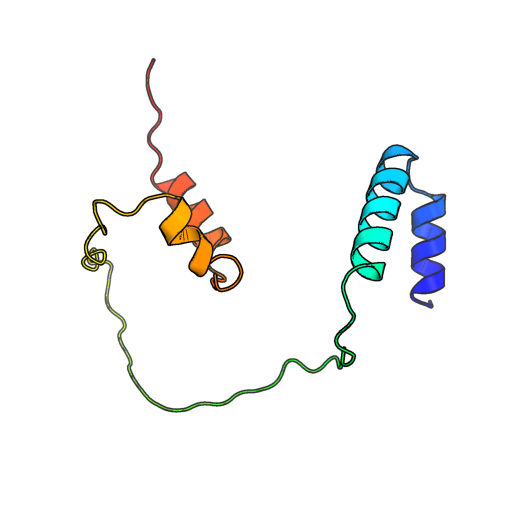TKPGIQEAAPIIRGSKAEDLLKFAGTWQGDDFEECLQLVYETRFSAEF

Secondary structure (DSSP, 8-state):
--HHHHHHHHHHHS-HHHHHHHHHHHHHHHHS---S------------------------------TT--HHHHGGGTT----S-HHHHHHHHHHHPPPPP-

pLDDT: mean 74.16, std 21.05, range [31.97, 96.31]

Solvent-accessible surface area (backbone atoms only — not comparable to full-atom values): 7177 Å² total; per-residue (Å²): 134,54,73,67,55,54,48,52,54,51,57,73,74,50,54,70,71,56,50,51,55,50,51,53,52,53,50,50,59,71,69,45,83,75,75,82,79,91,70,99,67,98,74,78,88,76,89,80,83,87,82,92,73,94,71,80,98,63,89,67,82,72,72,80,79,80,80,86,72,52,77,74,68,53,55,84,49,65,91,71,78,82,82,85,52,63,65,58,54,51,50,50,49,67,72,68,58,73,88,81,86,130

Radius of gyration: 22.54 Å; Cα contacts (8 Å, |Δi|>4): 4; chains: 1; bounding box: 52×36×55 Å

Foldseek 3Di:
DDPVVVVVVCCVVDDPVVVVVVVVVVVVVVPPPDPPDPDPDPDDDDDDDDDDDDDDDDPDPDDPPPPPDDPVNCVVCPPVDDDPCPVVVVVVCVVPDDDDDD

Mean predicted aligned error: 19.13 Å